Protein AF-A0AAJ2S9U6-F1 (afdb_monomer_lite)

Structure (mmCIF, N/CA/C/O backbone):
data_AF-A0AAJ2S9U6-F1
#
_entry.id   AF-A0AAJ2S9U6-F1
#
loop_
_atom_site.group_PDB
_atom_site.id
_atom_site.type_symbol
_atom_site.label_atom_id
_atom_site.label_alt_id
_atom_site.label_comp_id
_atom_site.label_asym_id
_atom_site.label_entity_id
_atom_site.label_seq_id
_atom_site.pdbx_PDB_ins_code
_atom_site.Cartn_x
_atom_site.Cartn_y
_atom_site.Cartn_z
_atom_site.occupancy
_atom_site.B_iso_or_equiv
_atom_site.auth_seq_id
_atom_site.auth_comp_id
_atom_site.auth_asym_id
_atom_site.auth_atom_id
_atom_site.pdbx_PDB_model_num
ATOM 1 N N . MET A 1 1 ? -10.181 7.952 6.350 1.00 71.19 1 MET A N 1
ATOM 2 C CA . MET A 1 1 ? -10.548 6.886 5.398 1.00 71.19 1 MET A CA 1
ATOM 3 C C . MET A 1 1 ? -11.242 5.772 6.156 1.00 71.19 1 MET A C 1
ATOM 5 O O . MET A 1 1 ? -10.863 5.504 7.298 1.00 71.19 1 MET A O 1
ATOM 9 N N . LYS A 1 2 ? -12.277 5.190 5.553 1.00 88.00 2 LYS A N 1
ATOM 10 C CA . LYS A 1 2 ? -12.884 3.935 6.023 1.00 88.00 2 LYS A CA 1
ATOM 11 C C . LYS A 1 2 ? -11.933 2.765 5.731 1.00 88.00 2 LYS A C 1
ATOM 13 O O . LYS A 1 2 ? -11.041 2.933 4.904 1.00 88.00 2 LYS A O 1
ATOM 18 N N . ALA A 1 3 ? -12.107 1.631 6.410 1.00 90.94 3 ALA A N 1
ATOM 19 C CA . ALA A 1 3 ? -11.298 0.428 6.181 1.00 90.94 3 ALA A CA 1
ATOM 20 C C . ALA A 1 3 ? -11.309 0.026 4.694 1.00 90.94 3 ALA A C 1
ATOM 22 O O . ALA A 1 3 ? -10.247 -0.038 4.085 1.00 90.94 3 ALA A O 1
ATOM 23 N N . ASP A 1 4 ? -12.498 -0.030 4.091 1.00 93.00 4 ASP A N 1
ATOM 24 C CA . ASP A 1 4 ? -12.704 -0.371 2.676 1.00 93.00 4 ASP A CA 1
ATOM 25 C C . ASP A 1 4 ? -11.915 0.542 1.718 1.00 93.00 4 ASP A C 1
ATOM 27 O O . ASP A 1 4 ? -11.311 0.087 0.755 1.00 93.00 4 ASP A O 1
ATOM 31 N N . GLN A 1 5 ? -11.840 1.844 2.021 1.00 94.56 5 GLN A N 1
ATOM 32 C CA . GLN A 1 5 ? -11.074 2.802 1.211 1.00 94.56 5 GLN A CA 1
ATOM 33 C C . GLN A 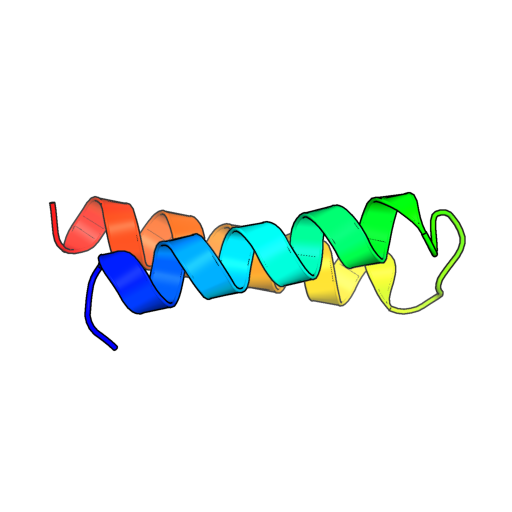1 5 ? -9.560 2.598 1.338 1.00 94.56 5 GLN A C 1
ATOM 35 O O . GLN A 1 5 ? -8.806 2.944 0.433 1.00 94.56 5 GLN A O 1
ATOM 40 N N . ILE A 1 6 ? -9.091 2.124 2.496 1.00 95.38 6 ILE A N 1
ATOM 41 C CA . ILE A 1 6 ? -7.672 1.830 2.718 1.00 95.38 6 ILE A CA 1
ATOM 42 C C . ILE A 1 6 ? -7.297 0.548 1.970 1.00 95.38 6 ILE A C 1
ATOM 44 O O . ILE A 1 6 ? -6.232 0.513 1.360 1.00 95.38 6 ILE A O 1
ATOM 48 N N . GLU A 1 7 ? -8.163 -0.466 1.987 1.00 96.06 7 GLU A N 1
ATOM 49 C CA . GLU A 1 7 ? -7.977 -1.709 1.230 1.00 96.06 7 GLU A CA 1
ATOM 50 C C . GLU A 1 7 ? -7.944 -1.456 -0.279 1.00 96.06 7 GLU A C 1
ATOM 52 O O . GLU A 1 7 ? -6.986 -1.862 -0.936 1.00 96.06 7 GLU A O 1
ATOM 57 N N . GLU A 1 8 ? -8.906 -0.694 -0.808 1.00 97.31 8 GLU A N 1
ATOM 58 C CA . GLU A 1 8 ? -8.933 -0.298 -2.221 1.00 97.31 8 GLU A CA 1
ATOM 59 C C . GLU A 1 8 ? -7.644 0.437 -2.616 1.00 97.31 8 GLU A C 1
ATOM 61 O O . GLU A 1 8 ? -7.000 0.097 -3.608 1.00 97.31 8 GLU A O 1
ATOM 66 N N . LYS A 1 9 ? -7.188 1.381 -1.779 1.00 97.06 9 LYS A N 1
ATOM 67 C CA . LYS A 1 9 ? -5.946 2.121 -2.029 1.00 97.06 9 LYS A CA 1
ATOM 68 C C . LYS A 1 9 ? -4.708 1.226 -2.022 1.00 97.06 9 LYS A C 1
ATOM 70 O O . LYS A 1 9 ? -3.806 1.437 -2.828 1.00 97.06 9 LYS A O 1
ATOM 75 N N . ILE A 1 10 ? -4.637 0.257 -1.108 1.00 97.94 10 ILE A N 1
ATOM 76 C CA . ILE A 1 10 ? -3.541 -0.720 -1.082 1.00 97.94 10 ILE A CA 1
ATOM 77 C C . ILE A 1 10 ? -3.529 -1.501 -2.396 1.00 97.94 10 ILE A C 1
ATOM 79 O O . ILE A 1 10 ? -2.474 -1.610 -3.016 1.00 97.94 10 ILE A O 1
ATOM 83 N N . GLN A 1 11 ? -4.691 -1.971 -2.848 1.00 98.19 11 GLN A N 1
ATOM 84 C CA . GLN A 1 11 ? -4.797 -2.783 -4.053 1.00 98.19 11 GLN A CA 1
ATOM 85 C C . GLN A 1 11 ? -4.443 -2.003 -5.328 1.00 98.19 11 GLN A C 1
ATOM 87 O O . GLN A 1 11 ? -3.743 -2.533 -6.189 1.00 98.19 11 GLN A O 1
ATOM 92 N N . GLU A 1 12 ? -4.836 -0.730 -5.434 1.00 98.12 12 GLU A N 1
ATOM 93 C CA . GLU A 1 12 ? -4.392 0.153 -6.524 1.00 98.12 12 GLU A CA 1
ATOM 94 C C . GLU A 1 12 ? -2.864 0.274 -6.585 1.00 98.12 12 GLU A C 1
ATOM 96 O O . GLU A 1 12 ? -2.271 0.156 -7.656 1.00 98.12 12 GLU A O 1
ATOM 101 N N . LEU A 1 13 ? -2.218 0.504 -5.436 1.00 98.06 13 LEU A N 1
ATOM 102 C CA . LEU A 1 13 ? -0.766 0.670 -5.365 1.00 98.06 13 LEU A CA 1
ATOM 103 C C . LEU A 1 13 ? -0.029 -0.640 -5.675 1.00 98.06 13 LEU A C 1
ATOM 105 O O . LEU A 1 13 ? 0.996 -0.620 -6.352 1.00 98.06 13 L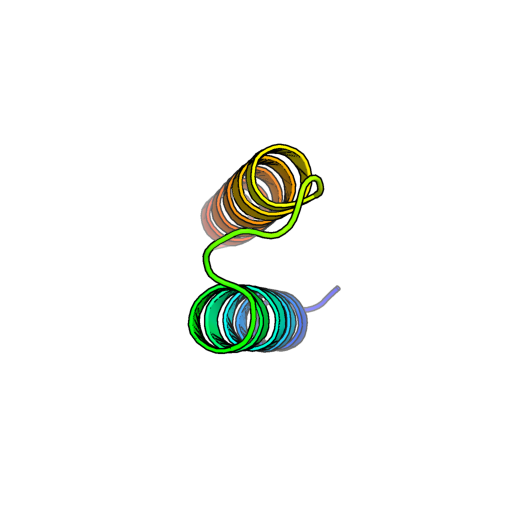EU A O 1
ATOM 109 N N . GLU A 1 14 ? -0.553 -1.778 -5.219 1.00 97.94 14 GLU A N 1
ATOM 110 C CA . GLU A 1 14 ? 0.003 -3.096 -5.538 1.00 97.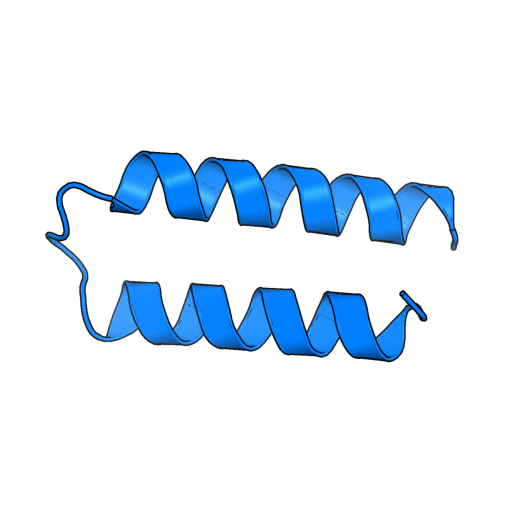94 14 GLU A CA 1
ATOM 111 C C . GLU A 1 14 ? -0.116 -3.418 -7.030 1.00 97.94 14 GLU A C 1
ATOM 113 O O . GLU A 1 14 ? 0.868 -3.837 -7.639 1.00 97.94 14 GLU A O 1
ATOM 118 N N . ASN A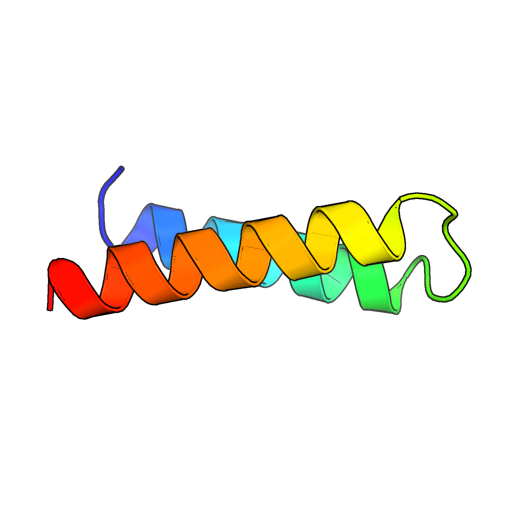 1 15 ? -1.272 -3.151 -7.643 1.00 98.38 15 ASN A N 1
ATOM 119 C CA . ASN A 1 15 ? -1.462 -3.316 -9.085 1.00 98.38 15 ASN A CA 1
ATOM 120 C C . ASN A 1 15 ? -0.509 -2.417 -9.878 1.00 98.38 15 ASN A C 1
ATOM 122 O O . ASN A 1 15 ? 0.146 -2.872 -10.814 1.00 98.38 15 ASN A O 1
ATOM 126 N N . TRP A 1 16 ? -0.359 -1.162 -9.458 1.00 98.00 16 TRP A N 1
ATOM 127 C CA . TRP A 1 16 ? 0.561 -0.237 -10.105 1.00 98.00 16 TRP A CA 1
ATOM 128 C C . TRP A 1 16 ? 2.015 -0.729 -10.051 1.00 98.00 16 TRP A C 1
ATOM 130 O O . TRP A 1 16 ? 2.739 -0.607 -11.037 1.00 98.00 16 TRP A O 1
ATOM 140 N N . LEU A 1 17 ? 2.450 -1.335 -8.938 1.00 97.88 17 LEU A N 1
ATOM 141 C CA . LEU A 1 17 ? 3.790 -1.927 -8.809 1.00 97.88 17 LEU A CA 1
ATOM 142 C C . LEU A 1 17 ? 4.003 -3.152 -9.708 1.00 97.88 17 LEU A C 1
ATOM 144 O O . LEU A 1 17 ? 5.141 -3.423 -10.100 1.00 97.88 17 LEU A O 1
ATOM 148 N N . ILE A 1 18 ? 2.937 -3.892 -10.023 1.00 97.38 18 ILE A N 1
ATOM 149 C CA . ILE A 1 18 ? 2.975 -4.997 -10.990 1.00 97.38 18 ILE A CA 1
ATOM 150 C C . ILE A 1 18 ? 3.178 -4.443 -12.404 1.00 97.38 18 ILE A C 1
ATOM 152 O O . ILE A 1 18 ? 4.001 -4.969 -13.151 1.00 97.38 18 ILE A O 1
ATOM 156 N N . GLU A 1 19 ? 2.473 -3.365 -12.756 1.00 97.81 19 GLU A N 1
ATOM 157 C CA . GLU A 1 19 ? 2.595 -2.706 -14.063 1.00 97.81 19 GLU A CA 1
ATOM 158 C C . GLU A 1 19 ? 3.921 -1.943 -14.225 1.00 97.81 19 GLU A C 1
ATOM 160 O O . GLU A 1 19 ? 4.443 -1.828 -15.333 1.00 97.81 19 GLU A O 1
ATOM 165 N N . ASN A 1 20 ? 4.502 -1.463 -13.120 1.00 97.06 20 ASN A N 1
ATOM 166 C CA . ASN A 1 20 ? 5.698 -0.617 -13.101 1.00 97.06 20 ASN A CA 1
ATOM 167 C C . ASN A 1 20 ? 6.820 -1.224 -12.233 1.00 97.06 20 ASN A C 1
ATOM 169 O O . ASN A 1 20 ? 7.282 -0.594 -11.274 1.00 97.06 20 ASN A O 1
ATOM 173 N N . PRO A 1 21 ? 7.320 -2.434 -12.556 1.00 93.44 21 PRO A N 1
ATOM 174 C CA . PRO A 1 21 ? 8.202 -3.191 -11.665 1.00 93.44 21 PRO A CA 1
ATOM 175 C C . PRO A 1 21 ? 9.543 -2.500 -11.382 1.00 93.44 21 PRO A C 1
ATOM 177 O O . PRO A 1 21 ? 10.110 -2.707 -10.308 1.00 93.44 21 PRO A O 1
ATOM 180 N N . ASN A 1 22 ? 10.013 -1.661 -12.314 1.00 95.75 22 ASN A N 1
ATOM 181 C CA . ASN A 1 22 ? 11.289 -0.943 -12.257 1.00 95.75 22 ASN A CA 1
ATOM 182 C C . ASN A 1 22 ? 11.128 0.565 -11.985 1.00 95.75 22 ASN A C 1
ATOM 184 O 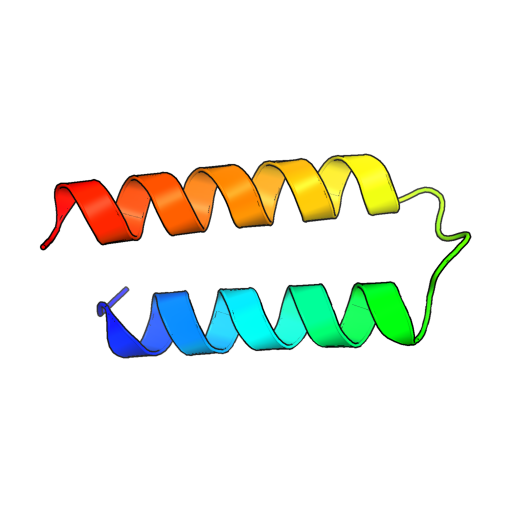O . ASN A 1 22 ? 12.054 1.328 -12.261 1.00 95.75 22 ASN A O 1
ATOM 188 N N . SER A 1 23 ? 9.965 1.023 -11.498 1.00 95.88 23 SER A N 1
ATOM 189 C CA . SER A 1 23 ? 9.806 2.444 -11.169 1.00 95.88 23 SER A CA 1
ATOM 190 C C . SER A 1 23 ? 10.795 2.872 -10.078 1.00 95.88 23 SER A C 1
ATOM 192 O O . SER A 1 23 ? 10.985 2.182 -9.073 1.00 95.88 23 SER A O 1
ATOM 194 N N . ALA A 1 24 ? 11.364 4.066 -10.244 1.00 96.31 24 ALA A N 1
ATOM 195 C CA . ALA A 1 24 ? 12.155 4.735 -9.216 1.00 96.31 24 ALA A CA 1
ATOM 196 C C . ALA A 1 24 ? 11.344 5.021 -7.933 1.00 96.31 24 ALA A C 1
ATOM 198 O O . ALA A 1 24 ? 11.917 5.130 -6.850 1.00 96.31 24 ALA A O 1
ATOM 199 N N . GLU A 1 25 ? 10.013 5.102 -8.030 1.00 95.69 25 GLU A N 1
ATOM 200 C CA . GLU A 1 25 ? 9.105 5.356 -6.906 1.00 95.69 25 GLU A CA 1
ATOM 201 C C . GLU A 1 25 ? 8.721 4.085 -6.142 1.00 95.69 25 GLU A C 1
ATOM 203 O O . GLU A 1 25 ? 8.068 4.179 -5.101 1.00 95.69 25 GLU A O 1
ATOM 208 N N . ARG A 1 26 ? 9.144 2.897 -6.601 1.00 96.38 26 ARG A N 1
ATOM 209 C CA . ARG A 1 26 ? 8.781 1.606 -5.997 1.00 96.38 26 ARG A CA 1
ATOM 210 C C . ARG A 1 26 ? 8.951 1.594 -4.478 1.00 96.38 26 ARG A C 1
ATOM 212 O O . ARG A 1 26 ? 8.019 1.254 -3.756 1.00 96.38 26 ARG A O 1
ATOM 219 N N . ASN A 1 27 ? 10.113 2.028 -3.994 1.00 97.00 27 ASN A N 1
ATOM 220 C CA . ASN A 1 27 ? 10.426 2.038 -2.563 1.00 97.00 27 ASN A CA 1
ATOM 221 C C . ASN A 1 27 ? 9.497 2.968 -1.759 1.00 97.00 27 ASN A C 1
ATOM 223 O O . ASN A 1 27 ? 9.166 2.677 -0.609 1.00 97.00 27 ASN A O 1
ATOM 227 N N . LEU A 1 28 ? 9.077 4.093 -2.349 1.00 97.50 28 LEU A N 1
ATOM 228 C CA . LEU A 1 28 ? 8.140 5.024 -1.716 1.00 97.50 28 LEU A CA 1
ATOM 229 C C . LEU A 1 28 ? 6.743 4.406 -1.642 1.00 97.50 28 LEU A C 1
ATOM 231 O O . LEU A 1 28 ? 6.116 4.434 -0.584 1.00 97.50 28 LEU A O 1
ATOM 235 N N . ILE A 1 29 ? 6.298 3.780 -2.730 1.00 97.69 29 ILE A N 1
ATOM 236 C CA . ILE A 1 29 ? 4.986 3.137 -2.817 1.00 97.69 29 ILE A CA 1
ATOM 237 C C . ILE A 1 29 ? 4.894 1.939 -1.865 1.00 97.69 29 ILE A C 1
ATOM 239 O O . ILE A 1 29 ? 3.919 1.817 -1.126 1.00 97.69 29 ILE A O 1
ATOM 243 N N . GLU A 1 30 ? 5.927 1.096 -1.794 1.00 97.56 30 GLU A N 1
ATOM 244 C CA . GLU A 1 30 ? 5.993 -0.013 -0.831 1.00 97.56 30 GLU A CA 1
ATOM 245 C C . GLU A 1 30 ? 5.942 0.490 0.627 1.00 97.56 30 GLU A C 1
ATOM 247 O O . GLU A 1 30 ? 5.263 -0.097 1.479 1.00 97.56 30 GLU A O 1
ATOM 252 N N . SER A 1 31 ? 6.606 1.614 0.923 1.00 98.00 31 SER A N 1
ATOM 253 C CA . SER A 1 31 ? 6.541 2.269 2.237 1.00 98.00 31 SER A CA 1
ATOM 254 C C . SER A 1 31 ? 5.130 2.767 2.564 1.00 98.00 31 SER A C 1
ATOM 256 O O . SER A 1 31 ? 4.643 2.572 3.683 1.00 98.00 31 SER A O 1
ATOM 258 N N . ASP A 1 32 ? 4.436 3.358 1.594 1.00 97.56 32 ASP A N 1
ATOM 259 C CA . ASP A 1 32 ? 3.069 3.843 1.780 1.00 97.56 32 ASP A CA 1
ATOM 260 C C . ASP A 1 32 ? 2.062 2.699 1.941 1.00 97.56 32 ASP A C 1
ATOM 262 O O . ASP A 1 32 ? 1.253 2.741 2.873 1.00 97.56 32 ASP A O 1
ATOM 266 N N . ILE A 1 33 ? 2.181 1.615 1.165 1.00 98.19 33 ILE A N 1
ATOM 267 C CA . ILE A 1 33 ? 1.404 0.379 1.370 1.00 98.19 33 ILE A CA 1
ATOM 268 C C . ILE A 1 33 ? 1.582 -0.132 2.808 1.00 98.19 33 ILE A C 1
ATOM 270 O O . ILE A 1 33 ? 0.605 -0.463 3.488 1.00 98.19 33 ILE A O 1
ATOM 274 N N . LYS A 1 34 ? 2.817 -0.148 3.328 1.00 98.12 34 LYS A N 1
ATOM 275 C CA . LYS A 1 34 ? 3.098 -0.585 4.706 1.00 98.12 34 LYS A CA 1
ATOM 276 C C . LYS A 1 34 ? 2.410 0.299 5.754 1.00 98.12 34 LYS A C 1
ATOM 278 O O . LYS A 1 34 ? 1.860 -0.221 6.733 1.00 98.12 34 LYS A O 1
ATOM 283 N N . LYS A 1 35 ? 2.404 1.624 5.568 1.00 97.56 35 LYS A N 1
ATOM 284 C CA . LYS A 1 35 ? 1.697 2.560 6.465 1.00 97.56 35 LYS A CA 1
ATOM 285 C C . LYS A 1 35 ? 0.183 2.353 6.413 1.00 97.56 35 LYS A C 1
ATOM 287 O O . LYS A 1 35 ? -0.466 2.359 7.463 1.00 97.56 35 LYS A O 1
ATOM 292 N N . LEU A 1 36 ? -0.372 2.135 5.221 1.00 96.81 36 LEU A N 1
ATOM 293 C CA . LEU A 1 36 ? -1.797 1.870 5.023 1.00 96.81 36 LEU A CA 1
ATOM 294 C C . LEU A 1 36 ? -2.217 0.569 5.719 1.00 96.81 36 LEU A C 1
ATOM 296 O O . LEU A 1 36 ? -3.147 0.590 6.524 1.00 96.81 36 LEU A O 1
ATOM 300 N N . ARG A 1 37 ? -1.458 -0.522 5.544 1.00 96.81 37 ARG A N 1
ATOM 301 C CA . ARG A 1 37 ? -1.679 -1.796 6.259 1.00 96.81 37 ARG A CA 1
ATOM 302 C C . ARG A 1 37 ? -1.629 -1.637 7.776 1.00 96.81 37 ARG A C 1
ATOM 304 O O . ARG A 1 37 ? -2.492 -2.147 8.484 1.00 96.81 37 ARG A O 1
ATOM 311 N N . THR A 1 38 ? -0.658 -0.875 8.277 1.00 96.56 38 THR A N 1
ATOM 312 C CA . THR A 1 38 ? -0.552 -0.573 9.716 1.00 96.56 38 THR A CA 1
ATOM 313 C C . THR A 1 38 ? -1.768 0.213 10.214 1.00 96.56 38 THR A C 1
ATOM 315 O O . THR A 1 38 ? -2.257 -0.016 11.318 1.00 96.56 38 THR A O 1
ATOM 318 N N . THR A 1 39 ? -2.273 1.148 9.408 1.00 94.50 39 THR A N 1
ATOM 319 C CA . THR A 1 39 ? -3.464 1.941 9.744 1.00 94.50 39 THR A CA 1
ATOM 320 C C . THR A 1 39 ? -4.721 1.079 9.777 1.00 94.50 39 THR A C 1
ATOM 322 O O . THR A 1 39 ? -5.550 1.263 10.666 1.00 94.50 39 THR A O 1
ATOM 325 N N . LEU A 1 40 ? -4.846 0.131 8.846 1.00 93.94 40 LEU A N 1
ATOM 326 C CA . LEU A 1 40 ? -5.955 -0.818 8.784 1.00 93.94 40 LEU A CA 1
ATOM 327 C C . LEU A 1 40 ? -5.968 -1.744 10.009 1.00 93.94 40 LEU A C 1
ATOM 329 O O . LEU A 1 40 ? -6.992 -1.858 10.677 1.00 93.94 40 LEU A O 1
ATOM 333 N N . GLN A 1 41 ? -4.809 -2.304 10.374 1.00 92.88 41 GLN A N 1
ATOM 334 C CA . GLN A 1 41 ? -4.665 -3.154 11.563 1.00 92.88 41 GLN A CA 1
ATOM 335 C C . GLN A 1 41 ? -5.007 -2.423 12.863 1.00 92.88 41 GLN A C 1
ATOM 337 O O . GLN A 1 41 ? -5.639 -2.996 13.735 1.00 92.88 41 GLN A O 1
ATOM 342 N N . LYS A 1 42 ? -4.627 -1.146 13.000 1.00 90.56 42 LYS A N 1
ATOM 343 C CA . LYS A 1 42 ? -4.965 -0.339 14.189 1.00 90.56 42 LYS A CA 1
ATOM 344 C C . LYS A 1 42 ? -6.452 0.008 14.302 1.00 90.56 42 LYS A C 1
ATOM 346 O O . LYS A 1 42 ? -6.873 0.493 15.348 1.00 90.56 42 LYS A O 1
ATOM 351 N N . LYS A 1 43 ? -7.209 -0.123 13.212 1.00 78.00 43 LYS A N 1
ATOM 352 C CA . LYS A 1 43 ? -8.646 0.175 13.147 1.00 78.00 43 LYS A CA 1
ATOM 353 C C . LYS A 1 43 ? -9.524 -1.077 13.218 1.00 78.00 43 LYS A C 1
ATOM 355 O O . LYS A 1 43 ? -10.736 -0.905 13.324 1.00 78.00 43 LYS A O 1
ATOM 360 N N . SER A 1 44 ? -8.922 -2.262 13.106 1.00 61.84 44 SER A N 1
ATOM 361 C CA . SER A 1 44 ? -9.595 -3.566 13.165 1.00 61.84 44 SER A CA 1
ATOM 362 C C . SER A 1 44 ? -9.652 -4.103 14.589 1.00 61.84 44 SER A C 1
ATOM 364 O O . SER A 1 44 ? -8.791 -3.698 15.403 1.00 61.84 44 SER A O 1
#

pLDDT: mean 94.43, std 7.11, range [61.84, 98.38]

Foldseek 3Di:
DDLVVLVVLLVVLVVVCVVVVPDPCNVVSVVVSVVSVVVSVVVD

Sequence (44 aa):
MKADQIEEKIQELENWLIENPNSAERNLIESDIKKLRTTLQKKS

Radius of gyration: 10.85 Å; chains: 1; bounding box: 25×12×28 Å

Secondary structure (DSSP, 8-state):
--HHHHHHHHHHHHHHHH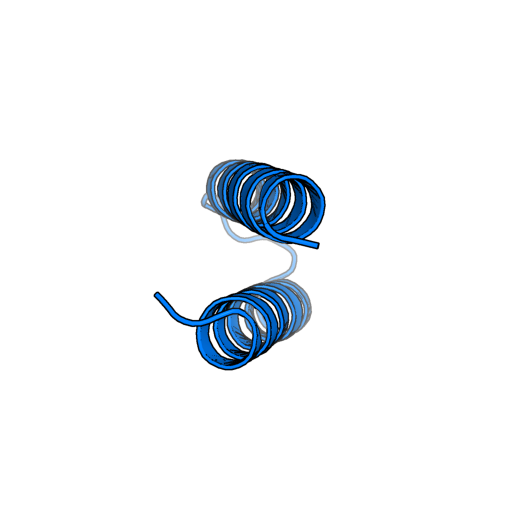H-TT-TTHHHHHHHHHHHHHHHHTT-

Organism: NCBI:txid2893884